Protein AF-A0A528D9B8-F1 (afdb_monomer_lite)

Radius of gyration: 19.21 Å; chains: 1; bounding box: 44×24×52 Å

pLDDT: mean 95.91, std 2.28, range [88.81, 98.62]

Foldseek 3Di:
DDFAADPVVPHGDPPGPVVVDDDDPPDDDDDDDDDFDDDPNHTPLAPPDDGDPDDDQAKQHDDCNRQNDPNVVVVVVVVVVCVVVVHPDPDDID

Secondary structure (DSSP, 8-state):
----B-TTSSSBPTT--GGGSPP-TT-----------EETTEETTS-SSS--SPSSSSTT--SHHHHTTTHHHHHHHHHHHHHHTT--------

Sequence (94 aa):
LCEVMMPDGVTPHVSNKRATILDDEGAWFGFEQEYFFYKDGRPLGFPETGYPAPQGPYYTGVGYKNVGSVARQIVEEHLDQCLAAGINHEGINA

Structure (mmCIF, N/CA/C/O backbone):
data_AF-A0A528D9B8-F1
#
_entry.id   AF-A0A528D9B8-F1
#
loop_
_atom_site.group_PDB
_atom_site.id
_atom_site.type_symbol
_atom_site.label_atom_id
_atom_site.label_alt_id
_atom_site.label_comp_id
_atom_site.label_asym_id
_atom_site.label_entity_id
_atom_site.label_seq_id
_atom_site.pdbx_PDB_ins_code
_atom_site.Cartn_x
_atom_site.Cartn_y
_atom_site.Cartn_z
_atom_site.occupancy
_atom_site.B_iso_or_equiv
_atom_site.auth_seq_id
_atom_site.auth_comp_id
_atom_site.auth_asym_id
_atom_site.auth_atom_id
_atom_site.pdbx_PDB_model_num
ATOM 1 N N . LEU A 1 1 ? -9.623 -7.876 11.185 1.00 92.69 1 LEU A N 1
ATOM 2 C CA . LEU A 1 1 ? -9.122 -6.739 11.987 1.00 92.69 1 LEU A CA 1
ATOM 3 C C . LEU A 1 1 ? -9.446 -7.024 13.446 1.00 92.69 1 LEU A C 1
ATOM 5 O O . LEU A 1 1 ? -10.578 -7.403 13.710 1.00 92.69 1 LEU A O 1
ATOM 9 N N . CYS A 1 2 ? -8.477 -6.902 14.353 1.00 96.38 2 CYS A N 1
ATOM 10 C CA . CYS A 1 2 ? -8.652 -7.174 15.783 1.00 96.38 2 CYS A CA 1
ATOM 11 C C . CYS A 1 2 ? -7.936 -6.101 16.604 1.00 96.38 2 CYS A C 1
ATOM 13 O O . CYS A 1 2 ? -7.019 -5.446 16.107 1.00 96.38 2 CYS A O 1
ATOM 15 N N . GLU A 1 3 ? -8.310 -5.982 17.871 1.00 96.88 3 GLU A N 1
ATOM 16 C CA . GLU A 1 3 ? -7.595 -5.174 18.854 1.00 96.88 3 GLU A CA 1
ATOM 17 C C . GLU A 1 3 ? -6.770 -6.053 19.794 1.00 96.88 3 GLU A C 1
ATOM 19 O O . GLU A 1 3 ? -7.072 -7.231 19.993 1.00 96.88 3 GLU A O 1
ATOM 24 N N . VAL A 1 4 ? -5.707 -5.477 20.360 1.00 97.81 4 VAL A N 1
ATOM 25 C CA . VAL A 1 4 ? -4.825 -6.170 21.305 1.00 97.81 4 VAL A CA 1
ATOM 26 C C . VAL A 1 4 ? -5.091 -5.648 22.711 1.00 97.81 4 VAL A C 1
ATOM 28 O O . VAL A 1 4 ? -4.955 -4.451 22.979 1.00 97.81 4 VAL A O 1
ATOM 31 N N . MET A 1 5 ? -5.431 -6.567 23.607 1.00 98.25 5 MET A N 1
ATOM 32 C CA . MET A 1 5 ? -5.751 -6.296 25.008 1.00 98.25 5 MET A CA 1
ATOM 33 C C . MET A 1 5 ? -4.715 -6.950 25.926 1.00 98.25 5 MET A C 1
ATOM 35 O O . MET A 1 5 ? -4.032 -7.900 25.537 1.00 98.25 5 MET A O 1
ATOM 39 N N . MET A 1 6 ? -4.600 -6.448 27.150 1.00 98.44 6 MET A N 1
ATOM 40 C CA . MET A 1 6 ? -3.890 -7.123 28.233 1.00 98.44 6 MET A CA 1
ATOM 41 C C . MET A 1 6 ? -4.662 -8.385 28.673 1.00 98.44 6 MET A C 1
ATOM 43 O O . MET A 1 6 ? -5.853 -8.514 28.378 1.00 98.44 6 MET A O 1
ATOM 47 N N . PRO A 1 7 ? -4.031 -9.326 29.405 1.00 98.19 7 PRO A N 1
ATOM 48 C CA . PRO A 1 7 ? -4.692 -10.561 29.848 1.00 98.19 7 PRO A CA 1
ATOM 49 C C . PRO A 1 7 ? -5.916 -10.369 30.756 1.00 98.19 7 PRO A C 1
ATOM 51 O O . PRO A 1 7 ? -6.677 -11.313 30.943 1.00 98.19 7 PRO A O 1
ATOM 54 N N . ASP A 1 8 ? -6.111 -9.174 31.321 1.00 97.69 8 ASP A N 1
ATOM 55 C CA . ASP A 1 8 ? -7.309 -8.827 32.095 1.00 97.69 8 ASP A CA 1
ATOM 56 C C . ASP A 1 8 ? -8.575 -8.691 31.227 1.00 97.69 8 ASP A C 1
ATOM 58 O O . ASP A 1 8 ? -9.678 -8.592 31.760 1.00 97.69 8 ASP A O 1
ATOM 62 N N . GLY A 1 9 ? -8.424 -8.696 29.898 1.00 94.38 9 GLY A N 1
ATOM 63 C CA . GLY A 1 9 ? -9.515 -8.624 28.930 1.00 94.38 9 GLY A CA 1
ATOM 64 C C . GLY A 1 9 ? -10.179 -7.250 28.821 1.00 94.38 9 GLY A C 1
ATOM 65 O O . GLY A 1 9 ? -11.118 -7.110 28.042 1.00 94.38 9 GLY A O 1
ATOM 66 N N . VAL A 1 10 ? -9.708 -6.245 29.566 1.00 96.38 10 VAL A N 1
ATOM 67 C CA . VAL A 1 10 ? -10.339 -4.915 29.642 1.00 96.38 10 VAL A CA 1
ATOM 68 C C . VAL A 1 10 ? -9.363 -3.775 29.377 1.00 96.38 10 VAL A C 1
ATOM 70 O O . VAL A 1 10 ? -9.764 -2.755 28.824 1.00 96.38 10 VAL A O 1
ATOM 73 N N . THR A 1 11 ? -8.083 -3.934 29.712 1.00 98.00 11 THR A N 1
ATOM 74 C CA . THR A 1 11 ? -7.073 -2.895 29.506 1.00 98.00 11 THR A CA 1
ATOM 75 C C . THR A 1 11 ? -6.488 -3.017 28.098 1.00 98.00 11 THR A C 1
ATOM 77 O O . THR A 1 11 ? -5.936 -4.068 27.761 1.00 98.00 11 THR A O 1
ATOM 80 N N . PRO A 1 12 ? -6.552 -1.975 27.247 1.00 98.06 12 PRO A N 1
ATOM 81 C CA . PRO A 1 12 ? -5.877 -1.990 25.952 1.00 98.06 12 PRO A CA 1
ATOM 82 C C . PRO A 1 12 ? -4.361 -2.150 26.117 1.00 98.06 12 PRO A C 1
ATOM 84 O O . PRO A 1 12 ? -3.748 -1.508 26.973 1.00 98.06 12 PRO A O 1
ATOM 87 N N . HIS A 1 13 ? -3.727 -2.980 25.285 1.00 98.31 13 HIS A N 1
ATOM 88 C CA . HIS A 1 13 ? -2.265 -3.053 25.260 1.00 98.31 13 HIS A CA 1
ATOM 89 C C . HIS A 1 13 ? -1.675 -1.700 24.818 1.00 98.31 13 HIS A C 1
ATOM 91 O O . HIS A 1 13 ? -2.292 -0.974 24.044 1.00 98.31 13 HIS A O 1
ATOM 97 N 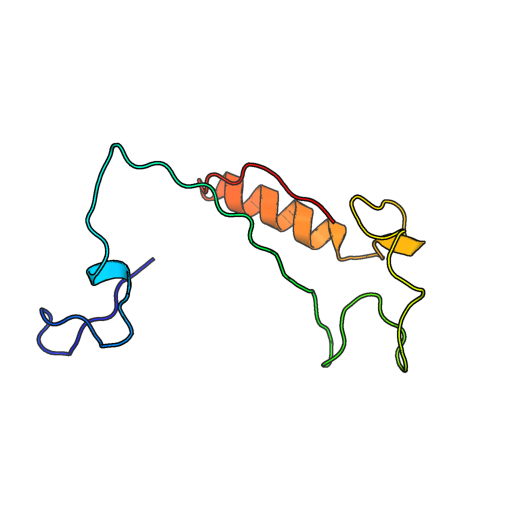N . VAL A 1 14 ? -0.447 -1.358 25.228 1.00 97.62 14 VAL A N 1
ATOM 98 C CA . VAL A 1 14 ? 0.175 -0.042 24.935 1.00 97.62 14 VAL A CA 1
ATOM 99 C C . VAL A 1 14 ? 0.317 0.271 23.429 1.00 97.62 14 VAL A C 1
ATOM 101 O O . VAL A 1 14 ? 0.421 1.434 23.017 1.00 97.62 14 VAL A O 1
ATOM 104 N N . SER A 1 15 ? 0.292 -0.766 22.587 1.00 97.81 15 SER A N 1
ATOM 105 C CA . SER A 1 15 ? 0.284 -0.651 21.123 1.00 97.81 15 SER A CA 1
ATOM 106 C C . SER A 1 15 ? -1.110 -0.463 20.512 1.00 97.81 15 SER A C 1
ATOM 108 O O . SER A 1 15 ? -1.193 -0.143 19.330 1.00 97.81 15 SER A O 1
ATOM 110 N N . ASN A 1 16 ? -2.198 -0.650 21.267 1.00 98.06 16 ASN A N 1
ATOM 111 C CA . ASN A 1 16 ? -3.562 -0.474 20.775 1.00 98.06 16 ASN A CA 1
ATOM 112 C C . ASN A 1 16 ? -3.881 1.022 20.636 1.00 98.06 16 ASN A C 1
ATOM 114 O O . ASN A 1 16 ? -4.340 1.675 21.570 1.00 98.06 16 ASN A O 1
ATOM 118 N N . LYS A 1 17 ? -3.608 1.571 19.449 1.00 97.38 17 LYS A N 1
ATOM 119 C CA . LYS A 1 17 ? -3.944 2.960 19.101 1.00 97.38 17 LYS A CA 1
ATOM 120 C C . LYS A 1 17 ? -5.390 3.126 18.647 1.00 97.38 17 LYS A C 1
ATOM 122 O O . LYS A 1 17 ? -5.879 4.245 18.610 1.00 97.38 17 LYS A O 1
ATOM 127 N N . ARG A 1 18 ? -6.093 2.032 18.338 1.00 96.62 18 ARG A N 1
ATOM 128 C CA . ARG A 1 18 ? -7.515 2.093 17.997 1.00 96.62 18 ARG A CA 1
ATOM 129 C C . ARG A 1 18 ? -8.350 2.489 19.215 1.00 96.62 18 ARG A C 1
ATOM 131 O O . ARG A 1 18 ? -9.188 3.369 19.085 1.00 96.62 18 ARG A O 1
ATOM 138 N N . ALA A 1 19 ? -8.043 1.947 20.395 1.00 96.69 19 ALA A N 1
ATOM 139 C CA . ALA A 1 19 ? -8.741 2.272 21.643 1.00 96.69 19 ALA A CA 1
ATOM 140 C C . ALA A 1 19 ? -8.666 3.758 22.058 1.00 96.69 19 ALA A C 1
ATOM 142 O O . ALA A 1 19 ? -9.406 4.182 22.941 1.00 96.69 19 ALA A O 1
ATOM 143 N N . THR A 1 20 ? -7.771 4.557 21.459 1.00 95.44 20 THR A N 1
ATOM 144 C CA . THR A 1 20 ? -7.668 6.003 21.728 1.00 95.44 20 THR A CA 1
ATOM 145 C C . THR A 1 20 ? -8.506 6.862 20.783 1.00 95.44 20 THR A C 1
ATOM 147 O O . THR A 1 20 ? -8.539 8.079 20.945 1.00 95.44 20 THR A O 1
ATOM 150 N N . ILE A 1 21 ? -9.125 6.260 19.768 1.00 94.94 21 ILE A N 1
ATOM 151 C CA . ILE A 1 21 ? -9.902 6.954 18.741 1.00 94.94 21 ILE A CA 1
ATOM 152 C C . ILE A 1 21 ? -11.381 6.816 19.100 1.00 94.94 21 ILE A C 1
ATOM 154 O O . ILE A 1 21 ? -11.860 5.709 19.334 1.00 94.94 21 ILE A O 1
ATOM 158 N N . LEU A 1 22 ? -12.090 7.942 19.163 1.00 94.62 22 LEU A N 1
ATOM 159 C CA . LEU A 1 22 ? -13.533 7.963 19.395 1.00 94.62 22 LEU A CA 1
ATOM 160 C C . LEU A 1 22 ? -14.271 7.602 18.105 1.00 94.62 22 LEU A C 1
ATOM 162 O O . LEU A 1 22 ? -13.875 8.042 17.025 1.00 94.62 22 LEU A O 1
ATOM 166 N N . ASP A 1 23 ? -15.353 6.840 18.231 1.00 93.25 23 ASP A N 1
ATOM 167 C CA . ASP A 1 23 ? -16.242 6.574 17.105 1.00 93.25 23 ASP A CA 1
ATOM 168 C C . ASP A 1 23 ? -17.121 7.819 16.850 1.00 93.25 23 ASP A C 1
ATOM 170 O O . ASP A 1 23 ? -17.846 8.274 17.737 1.00 93.25 23 ASP A O 1
ATOM 174 N N . ASP A 1 24 ? -17.032 8.381 15.642 1.00 95.06 24 ASP A N 1
ATOM 175 C CA . ASP A 1 24 ? -17.828 9.519 15.162 1.00 95.06 24 ASP A CA 1
ATOM 176 C C . ASP A 1 24 ? -18.314 9.217 13.737 1.00 95.06 24 ASP A C 1
ATOM 178 O O . ASP A 1 24 ? -17.536 9.239 12.784 1.00 95.06 24 ASP A O 1
ATOM 182 N N . GLU A 1 25 ? -19.607 8.913 13.592 1.00 93.44 25 GLU A N 1
ATOM 183 C CA . GLU A 1 25 ? -20.215 8.537 12.306 1.00 93.44 25 GLU A CA 1
ATOM 184 C C . GLU A 1 25 ? -20.228 9.684 11.277 1.00 93.44 25 GLU A C 1
ATOM 186 O O . GLU A 1 25 ? -20.391 9.438 10.081 1.00 93.44 25 GLU A O 1
ATOM 191 N N . GLY A 1 26 ? -20.064 10.937 11.719 1.00 95.75 26 GLY A N 1
ATOM 192 C CA . GLY A 1 26 ? -20.030 12.110 10.846 1.00 95.75 26 GLY A CA 1
ATOM 193 C C . GLY A 1 26 ? -18.635 12.468 10.331 1.00 95.75 26 GLY A C 1
ATOM 194 O O . GLY A 1 26 ? -18.518 13.287 9.417 1.00 95.75 26 GLY A O 1
ATOM 195 N N . ALA A 1 27 ? -17.577 11.885 10.898 1.00 95.62 27 ALA A N 1
ATOM 196 C CA . ALA A 1 27 ? -16.202 12.208 10.539 1.00 95.62 27 ALA A CA 1
ATOM 197 C C . ALA A 1 27 ? -15.757 11.451 9.278 1.00 95.62 27 ALA A C 1
ATOM 199 O O . ALA A 1 27 ? -15.831 10.225 9.211 1.00 95.62 27 ALA A O 1
ATOM 200 N N . TRP A 1 28 ? -15.275 12.180 8.267 1.00 95.81 28 TRP A N 1
ATOM 201 C CA . TRP A 1 28 ? -14.788 11.608 7.006 1.00 95.81 28 TRP A CA 1
ATOM 202 C C . TRP A 1 28 ? -13.285 11.824 6.858 1.00 95.81 28 TRP A C 1
ATOM 204 O O . TRP A 1 28 ? -12.775 12.917 7.108 1.00 95.81 28 TRP A O 1
ATOM 214 N N . PHE A 1 29 ? -12.584 10.784 6.410 1.00 95.12 29 PHE A N 1
ATOM 215 C CA . PHE A 1 29 ? -11.137 10.791 6.223 1.00 95.12 29 PHE A CA 1
ATOM 216 C C . PHE A 1 29 ? -10.779 10.194 4.865 1.00 95.12 29 PHE A C 1
ATOM 218 O O . PHE A 1 29 ? -11.316 9.158 4.481 1.00 95.12 29 PHE A O 1
ATOM 225 N N . GLY A 1 30 ? -9.834 10.831 4.178 1.00 96.94 30 GLY A N 1
ATOM 226 C CA . GLY A 1 30 ? -9.137 10.276 3.024 1.00 96.94 30 GLY A CA 1
ATOM 227 C C . GLY A 1 30 ? -7.654 10.160 3.356 1.00 96.94 30 GLY A C 1
ATOM 228 O O . GLY A 1 30 ? -7.080 11.085 3.935 1.00 96.94 30 GLY A O 1
ATOM 229 N N . PHE A 1 31 ? -7.045 9.027 3.021 1.00 97.75 31 PHE A N 1
ATOM 230 C CA . PHE A 1 31 ? -5.619 8.791 3.226 1.00 97.75 31 PHE A CA 1
ATOM 231 C C . PHE A 1 31 ? -4.961 8.399 1.908 1.00 97.75 31 PHE A C 1
ATOM 233 O O . PHE A 1 31 ? -5.446 7.516 1.205 1.00 97.75 31 PHE A O 1
ATOM 240 N N . GLU A 1 32 ? -3.824 9.022 1.617 1.00 98.31 32 GLU A N 1
ATOM 241 C CA . GLU A 1 32 ? -2.990 8.715 0.457 1.00 98.31 32 GLU A CA 1
ATOM 242 C C . GLU A 1 32 ? -1.773 7.913 0.934 1.00 98.31 32 GLU A C 1
ATOM 244 O O . GLU A 1 32 ? -0.786 8.463 1.423 1.00 98.31 32 GLU A O 1
ATOM 249 N N . GLN A 1 33 ? -1.873 6.582 0.876 1.00 98.50 33 GLN A N 1
ATOM 250 C CA . GLN A 1 33 ? -0.805 5.694 1.332 1.00 98.50 33 GLN A CA 1
ATOM 251 C C . GLN A 1 33 ? 0.226 5.462 0.221 1.00 98.50 33 GLN A C 1
ATOM 253 O O . GLN A 1 33 ? 0.015 4.648 -0.675 1.00 98.50 33 GLN A O 1
ATOM 258 N N . GLU A 1 34 ? 1.385 6.108 0.332 1.00 98.31 34 GLU A N 1
ATOM 259 C CA . GLU A 1 34 ? 2.547 5.823 -0.520 1.00 98.31 34 GLU A CA 1
ATOM 260 C C . GLU A 1 34 ? 3.324 4.588 -0.037 1.00 98.31 34 GLU A C 1
ATOM 262 O O . GLU A 1 34 ? 3.401 4.309 1.162 1.00 98.31 34 GLU A O 1
ATOM 267 N N . TYR A 1 35 ? 3.941 3.843 -0.956 1.00 97.75 35 TYR A N 1
ATOM 268 C CA . TYR A 1 35 ? 4.804 2.707 -0.628 1.00 97.75 35 TYR A CA 1
ATOM 269 C C . TYR A 1 35 ? 5.808 2.412 -1.749 1.00 97.75 35 TYR A C 1
ATOM 271 O O . TYR A 1 35 ? 5.654 2.850 -2.886 1.00 97.75 35 TYR A O 1
ATOM 279 N N . PHE A 1 36 ? 6.842 1.628 -1.428 1.00 96.62 36 PHE A N 1
ATOM 280 C CA . PHE A 1 36 ? 7.889 1.231 -2.370 1.00 96.62 36 PHE A CA 1
ATOM 281 C C . PHE A 1 36 ? 8.016 -0.290 -2.425 1.00 96.62 36 PHE A C 1
ATOM 283 O O . PHE A 1 36 ? 8.109 -0.951 -1.390 1.00 96.62 36 PHE A O 1
ATOM 290 N N . PHE A 1 37 ? 8.101 -0.853 -3.632 1.00 97.25 37 PHE A N 1
ATOM 291 C CA . PHE A 1 37 ? 8.425 -2.267 -3.797 1.00 97.25 37 PHE A CA 1
ATOM 292 C C . PHE A 1 37 ? 9.917 -2.510 -3.616 1.00 97.25 37 PHE A C 1
ATOM 294 O O . PHE A 1 37 ? 10.747 -1.819 -4.206 1.00 97.25 37 PHE A O 1
ATOM 301 N N . TYR A 1 38 ? 10.249 -3.541 -2.846 1.00 96.44 38 TYR A N 1
ATOM 302 C CA . TYR A 1 38 ? 11.613 -4.007 -2.645 1.00 96.44 38 TYR A CA 1
ATOM 303 C C . TYR A 1 38 ? 11.720 -5.489 -2.985 1.00 96.44 38 TYR A C 1
ATOM 305 O O . TYR A 1 38 ? 10.808 -6.273 -2.729 1.00 96.44 38 TYR A O 1
ATOM 313 N N . LYS A 1 39 ? 12.869 -5.873 -3.531 1.00 93.12 39 LYS A N 1
ATOM 314 C CA . LYS A 1 39 ? 13.263 -7.257 -3.754 1.00 93.12 39 LYS A CA 1
ATOM 315 C C . LYS A 1 39 ? 14.739 -7.399 -3.402 1.00 93.12 39 LYS A C 1
ATOM 317 O O . LYS A 1 39 ? 15.550 -6.586 -3.832 1.00 93.12 39 LYS A O 1
ATOM 322 N N . ASP A 1 40 ? 15.070 -8.394 -2.584 1.00 94.31 40 ASP A N 1
ATOM 323 C CA . ASP A 1 40 ? 16.451 -8.707 -2.188 1.00 94.31 40 ASP A CA 1
ATOM 324 C C . ASP A 1 40 ? 17.209 -7.494 -1.600 1.00 94.31 40 ASP A C 1
ATOM 326 O O . ASP A 1 40 ? 18.372 -7.240 -1.901 1.00 94.31 40 ASP A O 1
ATOM 330 N N . GLY A 1 41 ? 16.519 -6.695 -0.773 1.00 95.00 41 GLY A N 1
ATOM 331 C CA . GLY A 1 41 ? 17.078 -5.491 -0.139 1.00 95.00 41 GLY A CA 1
ATOM 332 C C . GLY A 1 41 ? 17.201 -4.273 -1.063 1.00 95.00 41 GLY A C 1
ATOM 333 O O . GLY A 1 41 ? 17.709 -3.233 -0.642 1.00 95.00 41 GLY A O 1
ATOM 334 N N . ARG A 1 42 ? 16.711 -4.365 -2.304 1.00 95.50 42 ARG A N 1
ATOM 335 C CA . ARG A 1 42 ? 16.821 -3.324 -3.327 1.00 95.50 42 ARG A CA 1
ATOM 336 C C . ARG A 1 42 ? 15.444 -2.833 -3.792 1.00 95.50 42 ARG A C 1
ATOM 338 O O . ARG A 1 42 ? 14.565 -3.668 -3.996 1.00 95.50 42 ARG A O 1
ATOM 345 N N . PRO A 1 43 ? 15.239 -1.521 -4.021 1.00 95.75 43 PRO A N 1
ATOM 346 C CA . PRO A 1 43 ? 14.019 -1.035 -4.652 1.00 95.75 43 PRO A CA 1
ATOM 347 C C . PRO A 1 43 ? 13.822 -1.672 -6.030 1.00 95.75 43 PRO A C 1
ATOM 349 O O . PRO A 1 43 ? 14.749 -1.731 -6.843 1.00 95.75 43 PRO A O 1
ATOM 352 N N . LEU A 1 44 ? 12.608 -2.128 -6.306 1.00 94.75 44 LEU A N 1
ATOM 353 C CA . LEU A 1 44 ? 12.236 -2.661 -7.608 1.00 94.75 44 LEU A CA 1
ATOM 354 C C . LEU A 1 44 ? 12.389 -1.567 -8.682 1.00 94.75 44 LEU A C 1
ATOM 356 O O . LEU A 1 44 ? 11.993 -0.425 -8.475 1.00 94.75 44 LEU A O 1
ATOM 360 N N . GLY A 1 45 ? 12.974 -1.914 -9.832 1.00 91.81 45 GLY A N 1
ATOM 361 C CA . GLY A 1 45 ? 13.216 -0.979 -10.941 1.00 91.81 45 GLY A CA 1
ATOM 362 C C . GLY A 1 45 ? 14.527 -0.190 -10.846 1.00 91.81 45 GLY A C 1
ATOM 363 O O . GLY A 1 45 ? 14.942 0.422 -11.829 1.00 91.81 45 GLY A O 1
ATOM 364 N N . PHE A 1 46 ? 15.229 -0.241 -9.710 1.00 94.69 46 PHE A N 1
ATOM 365 C CA . PHE A 1 46 ? 16.583 0.298 -9.624 1.00 94.69 46 PHE A CA 1
ATOM 366 C C . PHE A 1 46 ? 17.605 -0.661 -10.265 1.00 94.69 46 PHE A C 1
ATOM 368 O O . PHE A 1 46 ? 17.406 -1.878 -10.255 1.00 94.69 46 PHE A O 1
ATOM 375 N N . PRO A 1 47 ? 18.738 -0.142 -10.776 1.00 92.38 47 PRO A N 1
ATOM 376 C CA . PRO A 1 47 ? 19.852 -0.984 -11.201 1.00 92.38 47 PRO A CA 1
ATOM 377 C C . PRO A 1 47 ? 20.446 -1.758 -10.015 1.00 92.38 47 PRO A C 1
ATOM 379 O O . PRO A 1 47 ? 20.375 -1.307 -8.865 1.00 92.38 47 PRO A O 1
ATOM 382 N N . GLU A 1 48 ? 21.086 -2.895 -10.304 1.00 93.19 48 GLU A N 1
ATOM 383 C CA . GLU A 1 48 ? 21.739 -3.759 -9.305 1.00 93.19 48 GLU A CA 1
ATOM 384 C C . GLU A 1 48 ? 22.679 -2.965 -8.385 1.00 93.19 48 GLU A C 1
ATOM 386 O O . GLU A 1 48 ? 22.674 -3.145 -7.170 1.00 93.19 48 GLU A O 1
ATOM 391 N N . THR A 1 49 ? 23.396 -1.988 -8.947 1.00 94.69 49 THR A N 1
ATOM 392 C CA . THR A 1 49 ? 24.225 -1.030 -8.208 1.00 94.69 49 THR A CA 1
ATOM 393 C C . THR A 1 49 ? 23.903 0.410 -8.620 1.00 94.69 49 THR A C 1
ATOM 395 O O . THR A 1 49 ? 23.500 0.669 -9.752 1.00 94.69 49 THR A O 1
ATOM 398 N N . GLY A 1 50 ? 24.066 1.370 -7.702 1.00 94.19 50 GLY A N 1
ATOM 399 C CA . GLY A 1 50 ? 23.894 2.803 -7.984 1.00 94.19 50 GLY A CA 1
ATOM 400 C C . GLY A 1 50 ? 22.456 3.317 -7.855 1.00 94.19 50 GLY A C 1
ATOM 401 O O . GLY A 1 50 ? 21.720 2.913 -6.958 1.00 94.19 50 GLY A O 1
ATOM 402 N N . TYR A 1 51 ? 22.052 4.240 -8.725 1.00 95.00 51 TYR A N 1
ATOM 403 C CA . TYR A 1 51 ? 20.736 4.891 -8.717 1.00 95.00 51 TYR A CA 1
ATOM 404 C C . TYR A 1 51 ? 20.167 4.934 -10.144 1.00 95.00 51 TYR A C 1
ATOM 406 O O . TYR A 1 51 ? 20.946 4.908 -11.099 1.00 95.00 51 TYR A O 1
ATOM 414 N N . PRO A 1 52 ? 18.834 4.979 -10.321 1.00 92.50 52 PRO A N 1
ATOM 415 C CA . PRO A 1 52 ? 18.226 5.183 -11.626 1.00 92.50 52 PRO A CA 1
ATOM 416 C C . PRO A 1 52 ? 18.491 6.610 -12.121 1.00 92.50 52 PRO A C 1
ATOM 418 O O . PRO A 1 52 ? 19.065 7.447 -11.418 1.00 92.50 52 PRO A O 1
ATOM 421 N N . ALA A 1 53 ? 18.038 6.903 -13.341 1.00 91.56 53 ALA A N 1
ATOM 422 C CA . ALA A 1 53 ? 18.022 8.271 -13.843 1.00 91.56 53 ALA A CA 1
ATOM 423 C C . ALA A 1 53 ? 17.214 9.191 -12.899 1.00 91.56 53 ALA A C 1
ATOM 425 O O . ALA A 1 53 ? 16.314 8.698 -12.205 1.00 91.56 53 ALA A O 1
ATOM 426 N N . PRO A 1 54 ? 17.501 10.508 -12.881 1.00 93.56 54 PRO A N 1
ATOM 427 C CA . PRO A 1 54 ? 16.788 11.466 -12.042 1.00 93.56 54 PRO A CA 1
ATOM 428 C C . PRO A 1 54 ? 15.264 11.354 -12.145 1.00 93.56 54 PRO A C 1
ATOM 430 O O . PRO A 1 54 ? 14.719 10.924 -13.165 1.00 93.56 54 PRO A O 1
ATOM 433 N N . GLN A 1 55 ? 14.581 11.761 -11.074 1.00 92.31 55 GLN A N 1
ATOM 434 C CA . GLN A 1 55 ? 13.121 11.788 -11.024 1.00 92.31 55 GLN A CA 1
ATOM 435 C C . GLN A 1 55 ? 12.538 12.672 -12.138 1.00 92.31 55 GLN A C 1
ATOM 437 O O . GLN A 1 55 ? 13.165 13.632 -12.584 1.00 92.31 55 GLN A O 1
ATOM 442 N N . GLY A 1 56 ? 11.335 12.327 -12.593 1.00 92.88 56 GLY A N 1
ATOM 443 C CA . GLY A 1 56 ? 10.661 12.995 -13.708 1.00 92.88 56 GLY A CA 1
ATOM 444 C C . GLY A 1 56 ? 9.769 12.048 -14.509 1.00 92.88 56 GLY A C 1
ATOM 445 O O . GLY A 1 56 ? 8.568 12.279 -14.574 1.00 92.88 56 GLY A O 1
ATOM 446 N N . PRO A 1 57 ? 10.302 10.953 -15.082 1.00 92.38 57 PRO A N 1
ATOM 447 C CA . PRO A 1 57 ? 9.517 10.081 -15.958 1.00 92.38 57 PRO A CA 1
ATOM 448 C C . PRO A 1 57 ? 8.628 9.060 -15.221 1.00 92.38 57 PRO A C 1
ATOM 450 O O . PRO A 1 57 ? 7.907 8.313 -15.882 1.00 92.38 57 PRO A O 1
ATOM 453 N N . TYR A 1 58 ? 8.716 8.976 -13.889 1.00 94.38 58 TYR A N 1
ATOM 454 C CA . TYR A 1 58 ? 8.108 7.895 -13.100 1.00 94.38 58 TYR A CA 1
ATOM 455 C C . TYR A 1 58 ? 6.687 8.213 -12.608 1.00 94.38 58 TYR A C 1
ATOM 457 O O . TYR A 1 58 ? 5.827 7.342 -12.696 1.00 94.38 58 TYR A O 1
ATOM 465 N N . TYR A 1 59 ? 6.426 9.453 -12.169 1.00 96.38 59 TYR A N 1
ATOM 466 C CA . TYR A 1 59 ? 5.107 9.866 -11.674 1.00 96.38 59 TYR A CA 1
ATOM 467 C C . TYR A 1 59 ? 4.057 9.768 -12.778 1.00 96.38 59 TYR A C 1
ATOM 469 O O . TYR A 1 59 ? 4.247 10.309 -13.872 1.00 96.38 59 TYR A O 1
ATOM 477 N N . THR A 1 60 ? 2.948 9.079 -12.508 1.00 96.31 60 THR A N 1
ATOM 478 C CA . THR A 1 60 ? 1.902 8.731 -13.489 1.00 96.31 60 THR A CA 1
ATOM 479 C C . THR A 1 60 ? 2.464 8.079 -14.762 1.00 96.31 60 THR A C 1
ATOM 481 O O . THR A 1 60 ? 1.866 8.136 -15.838 1.00 96.31 60 THR A O 1
ATOM 484 N N . GLY A 1 61 ? 3.646 7.468 -14.649 1.00 94.69 61 GLY A N 1
ATOM 485 C CA . GLY A 1 61 ? 4.393 6.913 -15.762 1.00 94.69 61 GLY A CA 1
ATOM 486 C C . GLY A 1 61 ? 3.713 5.689 -16.369 1.00 94.69 61 GLY A C 1
ATOM 487 O O . GLY A 1 61 ? 2.973 4.953 -15.718 1.00 94.69 61 GLY A O 1
ATOM 488 N N . VAL A 1 62 ? 4.016 5.441 -17.642 1.00 95.19 62 VAL A N 1
ATOM 489 C CA . VAL A 1 62 ? 3.592 4.244 -18.377 1.00 95.19 62 VAL A CA 1
ATOM 490 C C . VAL A 1 62 ? 4.766 3.630 -19.134 1.00 95.19 62 VAL A C 1
ATOM 492 O O . VAL A 1 62 ? 5.777 4.282 -19.403 1.00 95.19 62 VAL A O 1
ATOM 495 N N . GLY A 1 63 ? 4.612 2.361 -19.510 1.00 94.12 63 GLY A N 1
ATOM 496 C CA . GLY A 1 63 ? 5.591 1.617 -20.294 1.00 94.12 63 GLY A CA 1
ATOM 497 C C . GLY A 1 63 ? 6.706 0.985 -19.458 1.00 94.12 63 GLY A C 1
ATOM 498 O O . GLY A 1 63 ? 7.063 1.447 -18.373 1.00 94.12 63 GLY A O 1
ATOM 499 N N . TYR A 1 64 ? 7.289 -0.082 -20.009 1.00 92.81 64 TYR A N 1
ATOM 500 C CA . TYR A 1 64 ? 8.279 -0.922 -19.326 1.00 92.81 64 TYR A CA 1
ATOM 501 C C . TYR A 1 64 ? 9.463 -0.128 -18.759 1.00 92.81 64 TYR A C 1
ATOM 503 O O . TYR A 1 64 ? 9.926 -0.404 -17.658 1.00 92.81 64 TYR A O 1
ATOM 511 N N . LYS A 1 65 ? 9.928 0.894 -19.490 1.00 91.06 65 LYS A N 1
ATOM 512 C CA . LYS A 1 65 ? 11.063 1.732 -19.083 1.00 91.06 65 LYS A CA 1
ATOM 513 C C . LYS A 1 65 ? 10.841 2.435 -17.737 1.00 91.06 65 LYS A C 1
ATOM 515 O O . LYS A 1 65 ? 11.802 2.595 -16.994 1.00 91.06 65 LYS A O 1
ATOM 520 N N . ASN A 1 66 ? 9.610 2.857 -17.450 1.00 92.06 66 ASN A N 1
ATOM 521 C CA . ASN A 1 66 ? 9.299 3.679 -16.280 1.00 92.06 66 ASN A CA 1
ATOM 522 C C . ASN A 1 66 ? 8.617 2.876 -15.162 1.00 92.06 66 ASN A C 1
ATOM 524 O O . ASN A 1 66 ? 8.775 3.225 -14.000 1.00 92.06 66 ASN A O 1
ATOM 528 N N . VAL A 1 67 ? 7.884 1.808 -15.506 1.00 93.38 67 VAL A N 1
ATOM 529 C CA . VAL A 1 67 ? 7.022 1.056 -14.568 1.00 93.38 67 VAL A CA 1
ATOM 530 C C . VAL A 1 67 ? 7.500 -0.391 -14.345 1.00 93.38 67 VAL A C 1
ATOM 532 O O . VAL A 1 67 ? 7.082 -1.061 -13.402 1.00 93.38 67 VAL A O 1
ATOM 535 N N . GLY A 1 68 ? 8.415 -0.891 -15.181 1.00 91.00 68 GLY A N 1
ATOM 536 C CA . GLY A 1 68 ? 8.908 -2.269 -15.117 1.00 91.00 68 GLY A CA 1
ATOM 537 C C . GLY A 1 68 ? 7.873 -3.312 -15.556 1.00 91.00 68 GLY A C 1
ATOM 538 O O . GLY A 1 68 ? 6.853 -2.988 -16.162 1.00 91.00 68 GLY A O 1
ATOM 539 N N . SER A 1 69 ? 8.157 -4.590 -15.285 1.00 88.81 69 SER A N 1
ATOM 540 C CA . SER A 1 69 ? 7.310 -5.722 -15.703 1.00 88.81 69 SER A CA 1
ATOM 541 C C . SER A 1 69 ? 6.201 -6.090 -14.724 1.00 88.81 69 SER A C 1
ATOM 543 O O . SER A 1 69 ? 5.180 -6.606 -15.160 1.00 88.81 69 SER A O 1
ATOM 545 N N . VAL A 1 70 ? 6.409 -5.888 -13.418 1.00 95.56 70 VAL A N 1
ATOM 546 C CA . VAL A 1 70 ? 5.557 -6.502 -12.381 1.00 95.56 70 VAL A CA 1
ATOM 547 C C . VAL A 1 70 ? 4.900 -5.495 -11.441 1.00 95.56 70 VAL A C 1
ATOM 549 O O . VAL A 1 70 ? 3.851 -5.794 -10.885 1.00 95.56 70 VAL A O 1
ATOM 552 N N . ALA A 1 71 ? 5.462 -4.290 -11.285 1.00 96.19 71 ALA A N 1
ATOM 553 C CA . ALA A 1 71 ? 4.966 -3.325 -10.303 1.00 96.19 71 ALA A CA 1
ATOM 554 C C . ALA A 1 71 ? 3.491 -2.987 -10.551 1.00 96.19 71 ALA A C 1
ATOM 556 O O . ALA A 1 71 ? 2.668 -3.188 -9.666 1.00 96.19 71 ALA A O 1
ATOM 557 N N . ARG A 1 72 ? 3.133 -2.590 -11.782 1.00 97.44 72 ARG A N 1
ATOM 558 C CA . ARG A 1 72 ? 1.739 -2.280 -12.139 1.00 97.44 72 ARG A CA 1
ATOM 559 C C . ARG A 1 72 ? 0.799 -3.462 -11.927 1.00 97.44 72 ARG A C 1
ATOM 561 O O . ARG A 1 72 ? -0.299 -3.249 -11.443 1.00 97.44 72 ARG A O 1
ATOM 568 N N . GLN A 1 73 ? 1.230 -4.682 -12.247 1.00 97.00 73 GLN A N 1
ATOM 569 C CA . GLN A 1 73 ? 0.411 -5.876 -12.030 1.00 97.00 73 GLN A CA 1
ATOM 570 C C . GLN A 1 73 ? 0.066 -6.054 -10.546 1.00 97.00 73 GLN A C 1
ATOM 572 O O . GLN A 1 73 ? -1.081 -6.338 -10.227 1.00 97.00 73 GLN A O 1
ATOM 577 N N . ILE A 1 74 ? 1.038 -5.856 -9.648 1.00 98.12 74 ILE A N 1
ATOM 578 C CA . ILE A 1 74 ? 0.801 -5.943 -8.201 1.00 98.12 74 ILE A CA 1
ATOM 579 C C . ILE A 1 74 ? -0.164 -4.841 -7.745 1.00 98.12 74 ILE A C 1
ATOM 581 O O . ILE A 1 74 ? -1.064 -5.124 -6.963 1.00 98.12 74 ILE A O 1
ATOM 585 N N . VAL A 1 75 ? 0.011 -3.604 -8.225 1.00 98.31 75 VAL A N 1
ATOM 586 C CA . VAL A 1 75 ? -0.856 -2.477 -7.832 1.00 98.31 75 VAL A CA 1
ATOM 587 C C . VAL A 1 75 ? -2.303 -2.676 -8.300 1.00 98.31 75 VAL A C 1
ATOM 589 O O . VAL A 1 75 ? -3.219 -2.426 -7.524 1.00 98.31 75 VAL A O 1
ATOM 592 N N . GLU A 1 76 ? -2.517 -3.139 -9.535 1.00 98.25 76 GLU A N 1
ATOM 593 C CA . GLU A 1 76 ? -3.865 -3.399 -10.071 1.00 98.25 76 GLU A CA 1
ATOM 594 C C . GLU A 1 76 ? -4.557 -4.540 -9.317 1.00 98.25 76 GLU A C 1
ATOM 596 O O . GLU A 1 76 ? -5.680 -4.381 -8.852 1.00 98.25 76 GLU A O 1
ATOM 601 N N . GLU A 1 77 ? -3.856 -5.658 -9.101 1.00 98.56 77 GLU A N 1
ATOM 602 C CA . GLU A 1 77 ? -4.393 -6.779 -8.321 1.00 98.56 77 GLU A CA 1
ATOM 603 C C . GLU A 1 77 ? -4.717 -6.353 -6.879 1.00 98.56 77 GLU A C 1
ATOM 605 O O . GLU A 1 77 ? -5.736 -6.753 -6.326 1.00 98.56 77 GLU A O 1
ATOM 610 N N . HIS A 1 78 ? -3.882 -5.509 -6.263 1.00 98.62 78 HIS A N 1
ATOM 611 C CA . HIS A 1 78 ? -4.156 -4.956 -4.937 1.00 98.62 78 HIS A CA 1
ATOM 612 C C . HIS A 1 78 ? -5.433 -4.105 -4.920 1.00 98.62 78 HIS A C 1
ATOM 614 O O . HIS A 1 78 ? -6.247 -4.260 -4.009 1.00 98.62 78 HIS A O 1
ATOM 620 N N . LEU A 1 79 ? -5.631 -3.238 -5.919 1.00 98.56 79 LEU A N 1
ATOM 621 C CA . LEU A 1 79 ? -6.852 -2.441 -6.039 1.00 98.56 79 LEU A CA 1
ATOM 622 C C . LEU A 1 79 ? -8.086 -3.348 -6.149 1.00 98.56 79 LEU A C 1
ATOM 624 O O . LEU A 1 79 ? -9.025 -3.192 -5.367 1.0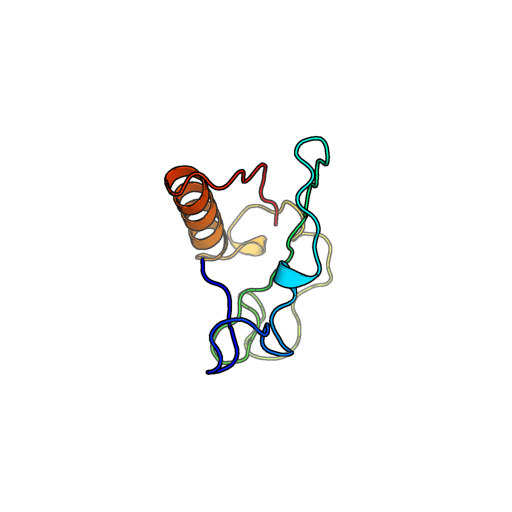0 98.56 79 LEU A O 1
ATOM 628 N N . ASP A 1 80 ? -8.053 -4.336 -7.044 1.00 98.50 80 ASP A N 1
ATOM 629 C CA . ASP A 1 80 ? -9.149 -5.293 -7.228 1.00 98.50 80 ASP A CA 1
ATOM 630 C C . ASP A 1 80 ? -9.445 -6.078 -5.940 1.00 98.50 80 ASP A C 1
ATOM 632 O O . ASP A 1 80 ? -10.606 -6.234 -5.550 1.00 98.50 80 ASP A O 1
ATOM 636 N N . GLN A 1 81 ? -8.407 -6.520 -5.224 1.00 98.62 81 GLN A N 1
ATOM 637 C CA . GLN A 1 81 ? -8.551 -7.226 -3.949 1.00 98.62 81 GLN A CA 1
ATOM 638 C C . GLN A 1 81 ? -9.138 -6.339 -2.847 1.00 98.62 81 GLN A C 1
ATOM 640 O O . GLN A 1 81 ? -9.992 -6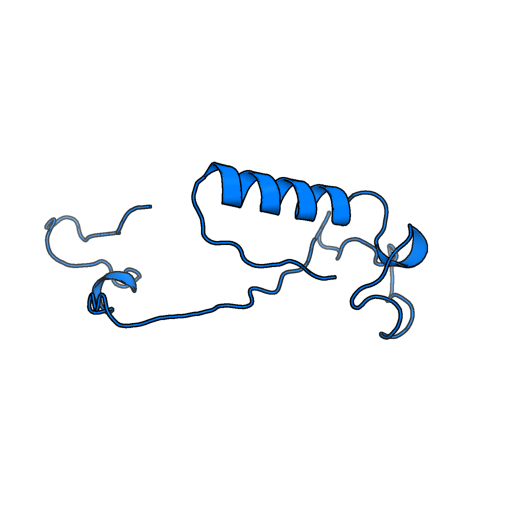.800 -2.087 1.00 98.62 81 GLN A O 1
ATOM 645 N N . CYS A 1 82 ? -8.725 -5.072 -2.755 1.00 98.56 82 CYS A N 1
ATOM 646 C CA . CYS A 1 82 ? -9.301 -4.119 -1.808 1.00 98.56 82 CYS A CA 1
ATOM 647 C C . CYS A 1 82 ? -10.792 -3.901 -2.071 1.00 98.56 82 CYS A C 1
ATOM 649 O O . CYS A 1 82 ? -11.595 -3.981 -1.138 1.00 98.56 82 CYS A O 1
ATOM 651 N N . LEU A 1 83 ? -11.171 -3.693 -3.333 1.00 98.25 83 LEU A N 1
ATOM 652 C CA . LEU A 1 83 ? -12.567 -3.50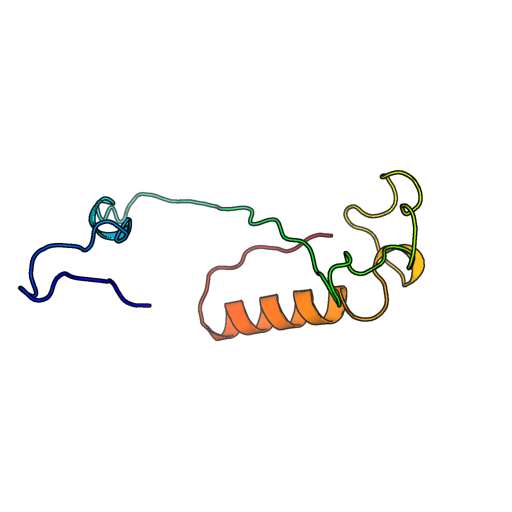6 -3.722 1.00 98.25 83 LEU A CA 1
ATOM 653 C C . LEU A 1 83 ? -13.397 -4.767 -3.451 1.00 98.25 83 LEU A C 1
ATOM 655 O O . LEU A 1 83 ? -14.477 -4.678 -2.866 1.00 98.25 83 LEU A O 1
ATOM 659 N N . ALA A 1 84 ? -12.873 -5.950 -3.784 1.00 98.44 84 ALA A N 1
ATOM 660 C CA . ALA A 1 84 ? -13.519 -7.226 -3.483 1.00 98.44 84 ALA A CA 1
ATOM 661 C C . ALA A 1 84 ? -13.691 -7.472 -1.971 1.00 98.44 84 ALA A C 1
ATOM 663 O O . ALA A 1 84 ? -14.675 -8.082 -1.554 1.00 98.44 84 ALA A O 1
ATOM 664 N N . ALA A 1 85 ? -12.768 -6.976 -1.142 1.00 98.44 85 ALA A N 1
ATOM 665 C CA . ALA A 1 85 ? -12.858 -7.032 0.317 1.00 98.44 85 ALA A CA 1
ATOM 666 C C . ALA A 1 85 ? -13.790 -5.963 0.928 1.00 98.44 85 ALA A C 1
ATOM 668 O O . ALA A 1 85 ? -13.992 -5.961 2.143 1.00 98.44 85 ALA A O 1
ATOM 669 N N . GLY A 1 86 ? -14.355 -5.059 0.118 1.00 98.12 86 GLY A N 1
ATOM 670 C CA . GLY A 1 86 ? -15.209 -3.963 0.581 1.00 98.12 86 GLY A CA 1
ATOM 671 C C . GLY A 1 86 ? -14.447 -2.793 1.213 1.00 98.12 86 GLY A C 1
ATOM 672 O O . GLY A 1 86 ? -15.036 -2.016 1.962 1.00 98.12 86 GLY A O 1
ATOM 673 N N . ILE A 1 87 ? -13.145 -2.661 0.944 1.00 98.19 87 ILE A N 1
ATOM 674 C CA . ILE A 1 87 ? -12.346 -1.499 1.352 1.00 98.19 87 ILE A CA 1
ATOM 675 C C . ILE A 1 87 ? -12.622 -0.355 0.370 1.00 98.19 87 ILE A C 1
ATOM 677 O O . ILE A 1 87 ? -12.512 -0.539 -0.841 1.00 98.19 87 ILE A O 1
ATOM 681 N N . ASN A 1 88 ? -12.943 0.838 0.885 1.00 97.38 88 ASN A N 1
ATOM 682 C CA . ASN A 1 88 ? -13.115 2.033 0.055 1.00 97.38 88 ASN A CA 1
ATOM 683 C C . ASN A 1 88 ? -11.750 2.533 -0.455 1.00 97.38 88 ASN A C 1
ATOM 685 O O . ASN A 1 88 ? -11.073 3.299 0.228 1.00 97.38 88 ASN A O 1
ATOM 689 N N . HIS A 1 89 ? -11.328 2.053 -1.627 1.00 97.88 89 HIS A N 1
ATOM 690 C CA . HIS A 1 89 ? -10.074 2.430 -2.276 1.00 97.88 89 HIS A CA 1
ATOM 691 C C . HIS A 1 89 ? -10.369 3.277 -3.520 1.00 97.88 89 HIS A C 1
ATOM 693 O O . HIS A 1 89 ? -10.836 2.764 -4.533 1.00 97.88 89 HIS A O 1
ATOM 699 N N . GLU A 1 90 ? -10.093 4.582 -3.447 1.00 96.06 90 GLU A N 1
ATOM 700 C CA . GLU A 1 90 ? -10.610 5.551 -4.432 1.00 96.06 90 GLU A CA 1
ATOM 701 C C . GLU A 1 90 ? -9.694 5.795 -5.641 1.00 96.06 90 GLU A C 1
ATOM 703 O O . GLU A 1 90 ? -10.153 6.265 -6.682 1.00 96.06 90 GLU A O 1
ATOM 708 N N . GLY A 1 91 ? -8.406 5.458 -5.554 1.00 97.44 91 GLY A N 1
ATOM 709 C CA . GLY A 1 91 ? -7.499 5.577 -6.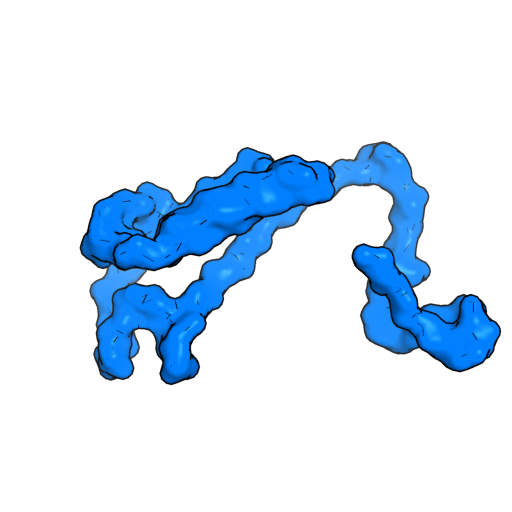692 1.00 97.44 91 GLY A CA 1
ATOM 710 C 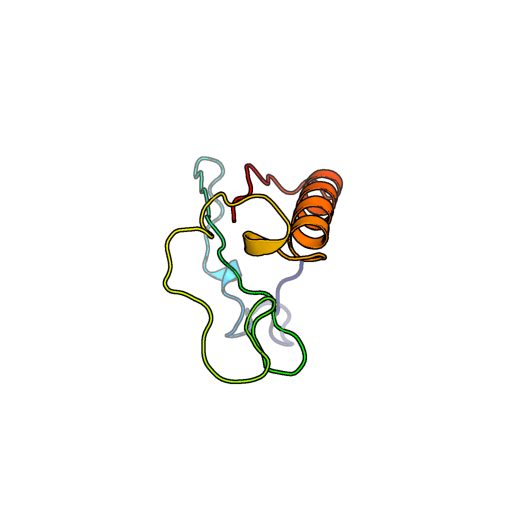C . GLY A 1 91 ? -6.088 5.083 -6.411 1.00 97.44 91 GLY A C 1
ATOM 711 O O . GLY A 1 91 ? -5.714 4.861 -5.264 1.00 97.44 91 GLY A O 1
ATOM 712 N N . ILE A 1 92 ? -5.314 4.919 -7.482 1.00 98.44 92 ILE A N 1
ATOM 713 C CA . ILE A 1 92 ? -3.902 4.520 -7.469 1.00 98.44 92 ILE A CA 1
ATOM 714 C C . ILE A 1 92 ? -3.116 5.394 -8.450 1.00 98.44 92 ILE A C 1
ATOM 716 O O . ILE A 1 92 ? -3.635 5.797 -9.495 1.00 98.44 92 ILE A O 1
ATOM 720 N N . ASN A 1 93 ? -1.842 5.639 -8.162 1.00 98.06 93 ASN A N 1
ATOM 721 C CA . ASN A 1 93 ? -0.902 6.253 -9.094 1.00 98.06 93 ASN A CA 1
ATOM 722 C C . ASN A 1 93 ? 0.506 5.671 -8.917 1.00 98.06 93 ASN A C 1
ATOM 724 O O . ASN A 1 93 ? 0.823 5.070 -7.893 1.00 98.06 93 ASN A O 1
ATOM 728 N N . ALA A 1 94 ? 1.322 5.842 -9.957 1.00 94.38 94 ALA A N 1
ATOM 729 C CA . ALA A 1 94 ? 2.768 5.630 -9.912 1.00 94.38 94 ALA A CA 1
ATOM 730 C C . ALA A 1 94 ? 3.496 6.958 -9.676 1.00 94.38 94 ALA A C 1
ATOM 732 O O . ALA A 1 94 ? 2.874 8.016 -9.954 1.00 94.38 94 ALA A O 1
#